Protein AF-A0A3B0P2E5-F1 (afdb_monomer_lite)

Radius of gyration: 28.16 Å; chains: 1; bounding box: 28×19×103 Å

Organism: NCBI:txid45363

Foldseek 3Di:
DDDDPPDDDPPPPPPPVPPPPDPVPVPDALLRVLVVLLVVLVVVLVVDPPDDPVLSVQSVVLSVVSVVQSVVDDDSVSSNVSSVVSVVSNVVSVVD

Sequence (96 aa):
MKKSSKLLLSLSSISVVSLPLLAISCTETEKQLFEKEIKSVEDYIKNTKDLKEEIKDKLNKKVTEAKEQLNKLEKDEEIKKAREAFKKEVEEIKKG

pLDDT: mean 81.0, std 17.56, range [44.94, 95.19]

Structure (mmCIF, N/CA/C/O backbone):
data_AF-A0A3B0P2E5-F1
#
_entry.id   AF-A0A3B0P2E5-F1
#
loop_
_atom_site.group_PDB
_atom_site.id
_atom_site.type_symbol
_atom_site.label_atom_id
_atom_site.label_alt_id
_atom_site.label_comp_id
_atom_site.label_asym_id
_atom_site.label_entity_id
_atom_site.label_seq_id
_atom_site.pdbx_PDB_ins_code
_atom_site.Cartn_x
_atom_site.Cartn_y
_atom_site.Cartn_z
_atom_site.occupancy
_atom_site.B_iso_or_equiv
_atom_site.auth_seq_id
_atom_site.auth_comp_id
_atom_site.auth_asym_id
_atom_site.auth_atom_id
_atom_site.pdbx_PDB_model_num
ATOM 1 N N . MET A 1 1 ? 3.074 -11.276 -87.475 1.00 51.38 1 MET A N 1
ATOM 2 C CA . MET A 1 1 ? 3.727 -12.001 -86.353 1.00 51.38 1 MET A CA 1
ATOM 3 C C . MET A 1 1 ? 5.009 -11.241 -86.032 1.00 51.38 1 MET A C 1
ATOM 5 O O . MET A 1 1 ? 5.743 -10.974 -86.960 1.00 51.38 1 MET A O 1
ATOM 9 N N . LYS A 1 2 ? 5.317 -10.771 -84.826 1.00 52.00 2 LYS A N 1
ATOM 10 C CA . LYS A 1 2 ? 5.144 -11.365 -83.501 1.00 52.00 2 LYS A CA 1
ATOM 11 C C . LYS A 1 2 ? 4.596 -10.324 -82.520 1.00 52.00 2 LYS A C 1
ATOM 13 O O . LYS A 1 2 ? 4.986 -9.164 -82.542 1.00 52.00 2 LYS A O 1
ATOM 18 N N . LYS A 1 3 ? 3.664 -10.789 -81.694 1.00 56.78 3 LYS A N 1
ATOM 19 C CA . LYS A 1 3 ? 3.131 -10.108 -80.519 1.00 56.78 3 LYS A CA 1
ATOM 20 C C . LYS A 1 3 ? 4.229 -10.066 -79.456 1.00 56.78 3 LYS A C 1
ATOM 22 O O . LYS A 1 3 ? 4.806 -11.107 -79.156 1.00 56.78 3 LYS A O 1
ATOM 27 N N . SER A 1 4 ? 4.446 -8.916 -78.845 1.00 58.62 4 SER A N 1
ATOM 28 C CA . SER A 1 4 ? 5.121 -8.827 -77.549 1.00 58.62 4 SER A CA 1
ATOM 29 C C . SER A 1 4 ? 4.403 -7.774 -76.723 1.00 58.62 4 SER A C 1
ATOM 31 O O . SER A 1 4 ? 4.828 -6.632 -76.579 1.00 58.62 4 SER A O 1
ATOM 33 N N . SER A 1 5 ? 3.250 -8.199 -76.208 1.00 54.34 5 SER A N 1
ATOM 34 C CA . SER A 1 5 ? 2.572 -7.570 -75.087 1.00 54.34 5 SER A CA 1
ATOM 35 C C . SER A 1 5 ? 3.558 -7.467 -73.925 1.00 54.34 5 SER A C 1
ATOM 37 O O . SER A 1 5 ? 3.863 -8.469 -73.280 1.00 54.34 5 SER A O 1
ATOM 39 N N . LYS A 1 6 ? 4.070 -6.263 -73.656 1.00 59.12 6 LYS A N 1
ATOM 40 C CA . LYS A 1 6 ? 4.716 -5.948 -72.379 1.00 59.12 6 LYS A CA 1
ATOM 41 C C . LYS A 1 6 ? 3.620 -5.847 -71.325 1.00 59.12 6 LYS A C 1
ATOM 43 O O . LYS A 1 6 ? 3.097 -4.779 -71.027 1.00 59.12 6 LYS A O 1
ATOM 48 N N . LEU A 1 7 ? 3.223 -7.022 -70.852 1.00 56.88 7 LEU A N 1
ATOM 49 C CA . LEU A 1 7 ? 2.396 -7.209 -69.680 1.00 56.88 7 LEU A CA 1
ATOM 50 C C . LEU A 1 7 ? 3.152 -6.686 -68.456 1.00 56.88 7 LEU A C 1
ATOM 52 O O . LEU A 1 7 ? 4.272 -7.104 -68.180 1.00 56.88 7 LEU A O 1
ATOM 56 N N . LEU A 1 8 ? 2.477 -5.785 -67.748 1.00 57.19 8 LEU A N 1
ATOM 57 C CA . LEU A 1 8 ? 2.263 -5.871 -66.309 1.00 57.19 8 LEU A CA 1
ATOM 58 C C . LEU A 1 8 ? 3.510 -6.109 -65.457 1.00 57.19 8 LEU A C 1
ATOM 60 O O . LEU A 1 8 ? 3.791 -7.232 -65.061 1.00 57.19 8 LEU A O 1
ATOM 64 N N . LEU A 1 9 ? 4.103 -5.018 -64.993 1.00 53.88 9 LEU A N 1
ATOM 65 C CA . LEU A 1 9 ? 4.364 -4.913 -63.563 1.00 53.88 9 LEU A CA 1
ATOM 66 C C . LEU A 1 9 ? 3.780 -3.582 -63.109 1.00 53.88 9 LEU A C 1
ATOM 68 O O . LEU A 1 9 ? 4.464 -2.570 -62.993 1.00 53.88 9 LEU A O 1
ATOM 72 N N . SER A 1 10 ? 2.454 -3.611 -62.932 1.00 57.38 10 SER A N 1
ATOM 73 C CA . SER A 1 10 ? 1.764 -2.807 -61.927 1.00 57.38 10 SER A CA 1
ATOM 74 C C . SER A 1 10 ? 2.705 -2.712 -60.734 1.00 57.38 10 SER A C 1
ATOM 76 O O . SER A 1 10 ? 2.960 -3.737 -60.101 1.00 57.38 10 SER A O 1
ATOM 78 N N . LEU A 1 11 ? 3.258 -1.521 -60.486 1.00 52.47 11 LEU A N 1
ATOM 79 C CA . LEU A 1 11 ? 3.867 -1.190 -59.210 1.00 52.47 11 LEU A CA 1
ATOM 80 C C . LEU A 1 11 ? 2.781 -1.465 -58.181 1.00 52.47 11 LEU A C 1
ATOM 82 O O . LEU A 1 11 ? 1.891 -0.648 -57.965 1.00 52.47 11 LEU A O 1
ATOM 86 N N . SER A 1 12 ? 2.800 -2.673 -57.630 1.00 53.41 12 SER A N 1
ATOM 87 C CA . SER A 1 12 ? 2.069 -3.020 -56.437 1.00 53.41 12 SER A CA 1
ATOM 88 C C . S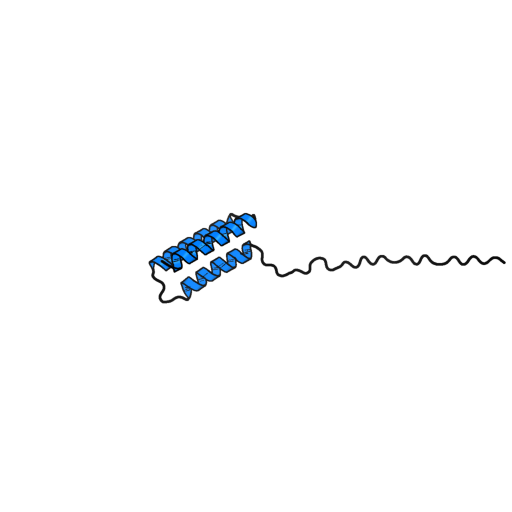ER A 1 12 ? 2.656 -2.105 -55.388 1.00 53.41 12 SER A C 1
ATOM 90 O O . SER A 1 12 ? 3.717 -2.385 -54.833 1.00 53.41 12 SER A O 1
ATOM 92 N N . SER A 1 13 ? 2.004 -0.955 -55.225 1.00 55.91 13 SER A N 1
ATOM 93 C CA . SER A 1 13 ? 2.083 -0.110 -54.060 1.00 55.91 13 SER A CA 1
ATOM 94 C C . SER A 1 13 ? 2.007 -1.070 -52.893 1.00 55.91 13 SER A C 1
ATOM 96 O O . SER A 1 13 ? 0.926 -1.566 -52.564 1.00 55.91 13 SER A O 1
ATOM 98 N N . ILE A 1 14 ? 3.162 -1.390 -52.311 1.00 53.44 14 ILE A N 1
ATOM 99 C CA . ILE A 1 14 ? 3.214 -1.957 -50.979 1.00 53.44 14 ILE A CA 1
ATOM 100 C C . ILE A 1 14 ? 2.730 -0.787 -50.141 1.00 53.44 14 ILE A C 1
ATOM 102 O O . ILE A 1 14 ? 3.495 0.050 -49.672 1.00 53.44 14 ILE A O 1
ATOM 106 N N . SER A 1 15 ? 1.408 -0.659 -50.087 1.00 54.97 15 SER A N 1
ATOM 107 C CA . SER A 1 15 ? 0.713 -0.027 -49.002 1.00 54.97 15 SER A CA 1
ATOM 108 C C . SER A 1 15 ? 1.190 -0.852 -47.829 1.00 54.97 15 SER A C 1
ATOM 110 O O . SER A 1 15 ? 0.691 -1.939 -47.549 1.00 54.97 15 SER A O 1
ATOM 112 N N . VAL A 1 16 ? 2.281 -0.380 -47.225 1.00 52.41 16 VAL A N 1
ATOM 113 C CA . VAL A 1 16 ? 2.606 -0.684 -45.851 1.00 52.41 16 VAL A CA 1
ATOM 114 C C . VAL A 1 16 ? 1.373 -0.174 -45.139 1.00 52.41 16 VAL A C 1
ATOM 116 O O . VAL A 1 16 ? 1.249 1.011 -44.840 1.00 52.41 16 VAL A O 1
ATOM 119 N N . VAL A 1 17 ? 0.379 -1.053 -45.025 1.00 52.19 17 VAL A N 1
ATOM 120 C CA . VAL A 1 17 ? -0.696 -0.911 -44.076 1.00 52.19 17 VAL A CA 1
ATOM 121 C C . VAL A 1 17 ? 0.087 -0.834 -42.789 1.00 52.19 17 VAL A C 1
ATOM 123 O O . VAL A 1 17 ? 0.591 -1.844 -42.296 1.00 52.19 17 VAL A O 1
ATOM 126 N N . SER A 1 18 ? 0.315 0.394 -42.328 1.00 50.97 18 SER A N 1
ATOM 127 C CA . SER A 1 18 ? 0.676 0.650 -40.958 1.00 50.97 18 SER A CA 1
ATOM 128 C C . SER A 1 18 ? -0.513 0.099 -40.197 1.00 50.97 18 SER A C 1
ATOM 130 O O . SER A 1 18 ? -1.508 0.788 -39.966 1.00 50.97 18 SER A O 1
ATOM 132 N N . LEU A 1 19 ? -0.450 -1.203 -39.908 1.00 55.44 19 LEU A N 1
ATOM 133 C CA . LEU A 1 19 ? -1.200 -1.787 -38.829 1.00 55.44 19 LEU A CA 1
ATOM 134 C C . LEU A 1 19 ? -1.071 -0.774 -37.697 1.00 55.44 19 LEU A C 1
ATOM 136 O O . LEU A 1 19 ? 0.053 -0.314 -37.452 1.00 55.44 19 LEU A O 1
ATOM 140 N N . PRO A 1 20 ? -2.173 -0.367 -37.058 1.00 54.19 20 PRO A N 1
ATOM 141 C CA . PRO A 1 20 ? -2.070 0.327 -35.796 1.00 54.19 20 PRO A CA 1
ATOM 142 C C . PRO A 1 20 ? -1.369 -0.651 -34.847 1.00 54.19 20 PRO A C 1
ATOM 144 O O . PRO A 1 20 ? -1.989 -1.493 -34.202 1.00 54.19 20 PRO A O 1
ATOM 147 N N . LEU A 1 21 ? -0.036 -0.613 -34.850 1.00 50.69 21 LEU A N 1
ATOM 148 C CA . LEU A 1 21 ? 0.776 -1.149 -33.788 1.00 50.69 21 LEU A CA 1
ATOM 149 C C . LEU A 1 21 ? 0.299 -0.387 -32.570 1.00 50.69 21 LEU A C 1
ATOM 151 O O . LEU A 1 21 ? 0.252 0.843 -32.587 1.00 50.69 21 LEU A O 1
ATOM 155 N N . LEU A 1 22 ? -0.034 -1.145 -31.535 1.00 46.41 22 LEU A N 1
ATOM 156 C CA . LEU A 1 22 ? -0.599 -0.656 -30.291 1.00 46.41 22 LEU A CA 1
ATOM 157 C C . LEU A 1 22 ? -2.108 -0.406 -30.410 1.00 46.41 22 LEU A C 1
ATOM 159 O O . LEU A 1 22 ? -2.623 0.694 -30.227 1.00 46.41 22 LEU A O 1
ATOM 163 N N . ALA A 1 23 ? -2.846 -1.512 -30.525 1.00 49.09 23 ALA A N 1
ATOM 164 C CA . ALA A 1 23 ? -3.828 -1.760 -29.480 1.00 49.09 23 ALA A CA 1
ATOM 165 C C . ALA A 1 23 ? -3.161 -1.411 -28.139 1.00 49.09 23 ALA A C 1
ATOM 167 O O . ALA A 1 23 ? -2.365 -2.183 -27.607 1.00 49.09 23 ALA A O 1
ATOM 168 N N . ILE A 1 24 ? -3.417 -0.199 -27.651 1.00 47.53 24 ILE A N 1
ATOM 169 C CA . ILE A 1 24 ? -3.232 0.173 -26.258 1.00 47.53 24 ILE A CA 1
ATOM 170 C C . ILE A 1 24 ? -4.230 -0.719 -25.524 1.00 47.53 24 ILE A C 1
ATOM 172 O O . ILE A 1 24 ? -5.366 -0.338 -25.258 1.00 47.53 24 ILE A O 1
ATOM 176 N N . SER A 1 25 ? -3.857 -1.979 -25.303 1.00 44.94 25 SER A N 1
ATOM 177 C CA . SER A 1 25 ? -4.476 -2.771 -24.262 1.00 44.94 25 SER A CA 1
ATOM 178 C C . SER A 1 25 ? -4.302 -1.941 -23.001 1.00 44.94 25 SER A C 1
ATOM 180 O O . SER A 1 25 ? -3.171 -1.626 -22.634 1.00 44.94 25 SER A O 1
ATOM 182 N N . CYS A 1 26 ? -5.401 -1.525 -22.378 1.00 54.62 26 CYS A N 1
ATOM 183 C CA . CYS A 1 26 ? -5.413 -0.861 -21.079 1.00 54.62 26 CYS A CA 1
ATOM 184 C C . CYS A 1 26 ? -4.920 -1.825 -19.982 1.00 54.62 26 CYS A C 1
ATOM 186 O O . CYS A 1 26 ? -5.670 -2.186 -19.081 1.00 54.62 26 CYS A O 1
ATOM 188 N N . THR A 1 27 ? -3.687 -2.314 -20.084 1.00 67.44 27 THR A N 1
ATOM 189 C CA . THR A 1 27 ? -3.003 -3.046 -19.027 1.00 67.44 27 THR A CA 1
ATOM 190 C C . THR A 1 27 ? -2.345 -2.005 -18.145 1.00 67.44 27 THR A C 1
ATOM 192 O O . THR A 1 27 ? -1.407 -1.328 -18.564 1.00 67.44 27 THR A O 1
ATOM 195 N N . GLU A 1 28 ? -2.903 -1.828 -16.954 1.00 80.94 28 GLU A N 1
ATOM 196 C CA . GLU A 1 28 ? -2.351 -0.934 -15.943 1.00 80.94 28 GLU A CA 1
ATOM 197 C C . GLU A 1 28 ? -0.914 -1.329 -15.611 1.00 80.94 28 GLU A C 1
ATOM 199 O O . GLU A 1 28 ? -0.593 -2.517 -15.535 1.00 80.94 28 GLU A O 1
ATOM 204 N N . THR A 1 29 ? -0.047 -0.339 -15.411 1.00 87.38 29 THR A N 1
ATOM 205 C CA . THR A 1 29 ? 1.336 -0.608 -15.001 1.00 87.38 29 THR A CA 1
ATOM 206 C C . THR A 1 29 ? 1.374 -1.152 -13.574 1.00 87.38 29 THR A C 1
ATOM 208 O O . THR A 1 29 ? 0.482 -0.877 -12.768 1.00 87.38 29 THR A O 1
ATOM 211 N N . GLU A 1 30 ? 2.431 -1.883 -13.209 1.00 89.44 30 GLU A N 1
ATOM 212 C CA . GLU A 1 30 ? 2.592 -2.371 -11.829 1.00 89.44 30 GLU A CA 1
ATOM 213 C C . GLU A 1 30 ? 2.563 -1.215 -10.819 1.00 89.44 30 GLU A C 1
ATOM 215 O O . GLU A 1 30 ? 1.984 -1.348 -9.739 1.00 89.44 30 GLU A O 1
ATOM 220 N N . LYS A 1 31 ? 3.091 -0.046 -11.209 1.00 89.25 31 LYS A N 1
ATOM 221 C CA . LYS A 1 31 ? 3.004 1.189 -10.424 1.00 89.25 31 LYS A CA 1
ATOM 222 C C . LYS A 1 31 ? 1.552 1.617 -10.194 1.00 89.25 31 LYS A C 1
ATOM 224 O O . LYS A 1 31 ? 1.165 1.829 -9.051 1.00 89.25 31 LYS A O 1
ATOM 229 N N . GLN A 1 32 ? 0.738 1.685 -11.250 1.00 90.56 32 GLN A N 1
ATOM 230 C CA . GLN A 1 32 ? -0.686 2.036 -11.150 1.00 90.56 32 GLN A CA 1
ATOM 231 C C . GLN A 1 32 ? -1.471 1.028 -10.304 1.00 90.56 32 GLN A C 1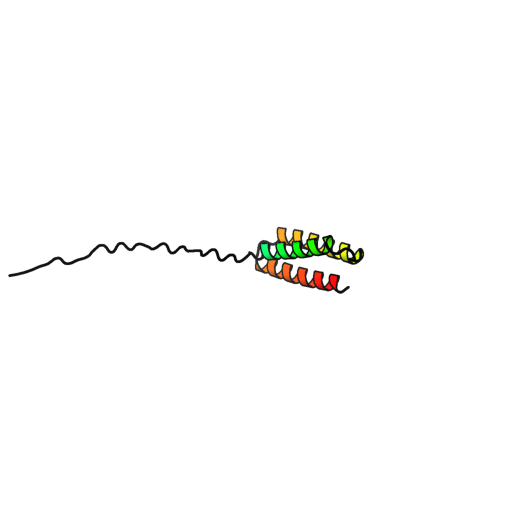
ATOM 233 O O . GLN A 1 32 ? -2.308 1.417 -9.490 1.00 90.56 32 GLN A O 1
ATOM 238 N N . LEU A 1 33 ? -1.178 -0.266 -10.449 1.00 91.00 33 LEU A N 1
ATOM 239 C CA . LEU A 1 33 ? -1.790 -1.311 -9.630 1.00 91.00 33 LEU A CA 1
ATOM 240 C C . LEU A 1 33 ? -1.423 -1.154 -8.150 1.00 91.00 33 LEU A C 1
ATOM 242 O O . LEU A 1 33 ? -2.278 -1.335 -7.284 1.00 91.00 33 LEU A O 1
ATOM 246 N N . PHE A 1 34 ? -0.175 -0.796 -7.843 1.00 94.31 34 PHE A N 1
ATOM 247 C CA . PHE A 1 34 ? 0.239 -0.549 -6.466 1.00 94.31 34 PHE A CA 1
ATOM 248 C C . PHE A 1 34 ? -0.393 0.740 -5.906 1.00 94.31 34 PHE A C 1
ATOM 250 O O . PHE A 1 34 ? -0.916 0.724 -4.794 1.00 94.31 34 PHE A O 1
ATOM 257 N N . GLU A 1 35 ? -0.470 1.824 -6.686 1.00 94.06 35 GLU A N 1
ATOM 258 C CA . GLU A 1 35 ? -1.187 3.054 -6.302 1.00 94.06 35 GLU A CA 1
ATOM 259 C C . GLU A 1 35 ? -2.661 2.792 -5.980 1.00 94.06 35 GLU A C 1
ATOM 261 O O . GLU A 1 35 ? -3.178 3.283 -4.973 1.00 94.06 35 GLU A O 1
ATOM 266 N N . LYS A 1 36 ? -3.337 1.986 -6.807 1.00 93.88 36 LYS A N 1
ATOM 267 C CA . LYS A 1 36 ? -4.723 1.570 -6.570 1.00 93.88 36 LYS A CA 1
ATOM 268 C C . LYS A 1 36 ? -4.879 0.800 -5.266 1.00 93.88 36 LYS A C 1
ATOM 270 O O . LYS A 1 36 ? -5.821 1.070 -4.524 1.00 93.88 36 LYS A O 1
ATOM 275 N N . GLU A 1 37 ? -3.968 -0.123 -4.972 1.00 93.00 37 GLU A N 1
ATOM 276 C CA . GLU A 1 37 ? -4.013 -0.903 -3.734 1.00 93.00 37 GLU A CA 1
ATOM 277 C C . GLU A 1 37 ? -3.808 -0.004 -2.506 1.00 93.00 37 GLU A C 1
ATOM 279 O O . GLU A 1 37 ? -4.583 -0.071 -1.554 1.00 93.00 37 GLU A O 1
ATOM 284 N N . ILE A 1 38 ? -2.822 0.901 -2.550 1.00 95.06 38 ILE A N 1
ATOM 285 C CA . ILE A 1 38 ? -2.583 1.890 -1.488 1.00 95.06 38 ILE A CA 1
ATOM 286 C C . ILE A 1 38 ? -3.849 2.721 -1.253 1.00 95.06 38 ILE A C 1
ATOM 288 O O . ILE A 1 38 ? -4.297 2.863 -0.114 1.00 95.06 38 ILE A O 1
ATOM 292 N N . LYS A 1 39 ? -4.465 3.223 -2.328 1.00 94.69 39 LYS A N 1
ATOM 293 C CA . LYS A 1 39 ? -5.691 4.023 -2.250 1.00 94.69 39 LYS A CA 1
ATOM 294 C C . LYS A 1 39 ? -6.872 3.230 -1.687 1.00 94.69 39 LYS A C 1
ATOM 296 O O . LYS A 1 39 ? -7.613 3.754 -0.864 1.00 94.69 39 LYS A O 1
ATOM 301 N N . SER A 1 40 ? -7.019 1.962 -2.067 1.00 94.38 40 SER A N 1
ATOM 302 C CA . SER A 1 40 ? -8.042 1.063 -1.516 1.00 94.38 40 SER A CA 1
ATOM 303 C C . SER A 1 40 ? -7.919 0.929 0.006 1.00 94.38 40 SER A C 1
ATOM 305 O O . SER A 1 40 ? -8.915 0.968 0.731 1.00 94.38 40 SER A O 1
ATOM 307 N N . VAL A 1 41 ? -6.688 0.842 0.521 1.00 94.00 41 VAL A N 1
ATOM 308 C CA . VAL A 1 41 ? -6.433 0.803 1.968 1.00 94.00 41 VAL A CA 1
ATOM 309 C C . VAL A 1 41 ? -6.722 2.152 2.630 1.00 94.00 41 VAL A C 1
ATOM 311 O O . VAL A 1 41 ? -7.334 2.175 3.695 1.00 94.00 41 VAL A O 1
ATOM 314 N N . GLU A 1 42 ? -6.365 3.275 2.006 1.00 93.81 42 GLU A N 1
ATOM 315 C CA . GLU A 1 42 ? -6.732 4.609 2.508 1.00 93.81 42 GLU A CA 1
ATOM 316 C C . GLU A 1 42 ? -8.247 4.807 2.590 1.00 93.81 42 GLU A C 1
ATOM 318 O O . GLU A 1 42 ? -8.760 5.331 3.581 1.00 93.81 42 GLU A O 1
ATOM 323 N N . ASP A 1 43 ? -8.972 4.373 1.562 1.00 94.56 43 ASP A N 1
ATOM 324 C CA . ASP A 1 43 ? -10.427 4.449 1.522 1.00 94.56 43 ASP A CA 1
ATOM 325 C C . ASP A 1 43 ? -11.044 3.524 2.575 1.00 94.56 43 ASP A C 1
ATOM 327 O O . ASP A 1 43 ? -11.994 3.917 3.252 1.00 94.56 43 ASP A O 1
ATOM 331 N N . TYR A 1 44 ? -10.476 2.337 2.795 1.00 91.62 44 TYR A N 1
ATOM 332 C CA . TYR A 1 44 ? -10.879 1.461 3.894 1.00 91.62 44 TYR A CA 1
ATOM 333 C C . TYR A 1 44 ? -10.710 2.146 5.259 1.00 91.62 44 TYR A C 1
ATOM 335 O O . TYR A 1 44 ? -11.638 2.135 6.067 1.00 91.62 44 TYR A O 1
ATOM 343 N N . ILE A 1 45 ? -9.566 2.793 5.505 1.00 92.06 45 ILE A N 1
ATOM 344 C CA . ILE A 1 45 ? -9.293 3.524 6.753 1.00 92.06 45 ILE A CA 1
ATOM 345 C C . ILE A 1 45 ? -10.291 4.673 6.969 1.00 92.06 45 ILE A C 1
ATOM 347 O O . ILE A 1 45 ? -10.724 4.911 8.096 1.00 92.06 45 ILE A O 1
ATOM 351 N N . LYS A 1 46 ? -10.648 5.405 5.907 1.00 91.12 46 LYS A N 1
ATOM 352 C CA . LYS A 1 46 ? -11.564 6.556 5.982 1.00 91.12 46 LYS A CA 1
ATOM 353 C C . LYS A 1 46 ? -13.024 6.146 6.153 1.00 91.12 46 LYS A C 1
ATOM 355 O O . LYS A 1 46 ? -13.758 6.820 6.871 1.00 91.12 46 LYS A O 1
ATOM 360 N N . ASN A 1 47 ? -13.446 5.076 5.483 1.00 93.19 47 ASN A N 1
ATOM 361 C CA . ASN A 1 47 ? -14.852 4.670 5.433 1.00 93.19 47 ASN A CA 1
ATOM 362 C C . ASN A 1 47 ? -15.248 3.699 6.556 1.00 93.19 47 ASN A C 1
ATOM 364 O O . ASN A 1 47 ? -16.437 3.563 6.848 1.00 93.19 47 ASN A O 1
ATOM 368 N N . THR A 1 48 ? -14.285 3.048 7.214 1.00 88.88 48 THR A N 1
ATOM 369 C CA . THR A 1 48 ? -14.564 2.136 8.333 1.00 88.88 48 THR A CA 1
ATOM 370 C C . THR A 1 48 ? -14.675 2.920 9.640 1.00 88.88 48 THR A C 1
ATOM 372 O O . THR A 1 48 ? -13.667 3.332 10.211 1.00 88.88 48 THR A O 1
ATOM 375 N N . LYS A 1 49 ? -15.908 3.134 10.119 1.00 82.75 49 LYS A N 1
ATOM 376 C CA . LYS A 1 49 ? -16.188 3.920 11.337 1.00 82.75 49 LYS A CA 1
ATOM 377 C C . LYS A 1 49 ? -15.734 3.233 12.627 1.00 82.75 49 LYS A C 1
ATOM 379 O O . LYS A 1 49 ? -15.277 3.917 13.534 1.00 82.75 49 LYS A O 1
ATOM 384 N N . ASP A 1 50 ? -15.802 1.905 12.674 1.00 85.12 50 ASP A N 1
ATOM 385 C CA . ASP A 1 50 ? -15.515 1.096 13.870 1.00 85.12 50 ASP A CA 1
ATOM 386 C C . ASP A 1 50 ? -14.112 0.465 13.853 1.00 85.12 50 ASP A C 1
ATOM 388 O O . ASP A 1 50 ? -13.855 -0.563 14.480 1.00 85.12 50 ASP A O 1
ATOM 392 N N . LEU A 1 51 ? -13.181 1.054 13.097 1.00 88.56 51 LEU A N 1
ATOM 393 C CA . LEU A 1 51 ? -11.804 0.579 13.061 1.00 88.56 51 LEU A CA 1
ATOM 394 C C . LEU A 1 51 ? -11.099 0.957 14.371 1.00 88.56 51 LEU A C 1
ATOM 396 O O . LEU A 1 51 ? -11.046 2.137 14.722 1.00 88.56 51 LEU A O 1
ATOM 400 N N . LYS A 1 52 ? -10.519 -0.027 15.072 1.00 91.69 52 LYS A N 1
ATOM 401 C CA . LYS A 1 52 ? -9.701 0.237 16.267 1.00 91.69 52 LYS A CA 1
ATOM 402 C C . LYS A 1 52 ? -8.601 1.247 15.931 1.00 91.69 52 LYS A C 1
ATOM 404 O O . LYS A 1 52 ? -7.933 1.108 14.905 1.00 91.69 52 LYS A O 1
ATOM 409 N N . GLU A 1 53 ? -8.378 2.212 16.817 1.00 89.81 53 GLU A N 1
ATOM 410 C CA . GLU A 1 53 ? -7.383 3.276 16.627 1.00 89.81 53 GLU A CA 1
ATOM 411 C C . GLU A 1 53 ? -5.974 2.708 16.380 1.00 89.81 53 GLU A C 1
ATOM 413 O O . GLU A 1 53 ? -5.301 3.105 15.435 1.00 89.81 53 GLU A O 1
ATOM 418 N N . GLU A 1 54 ? -5.593 1.653 17.105 1.00 90.69 54 GLU A N 1
ATOM 419 C CA . GLU A 1 54 ? -4.318 0.954 16.897 1.00 90.69 54 GLU A CA 1
ATOM 420 C C . GLU A 1 54 ? -4.178 0.353 15.483 1.00 90.69 54 GLU A C 1
ATOM 422 O O . GLU A 1 54 ? -3.116 0.430 14.860 1.00 90.69 54 GLU A O 1
ATOM 427 N N . ILE A 1 55 ? -5.254 -0.236 14.948 1.00 92.50 55 ILE A N 1
ATOM 428 C CA . ILE A 1 55 ? -5.275 -0.797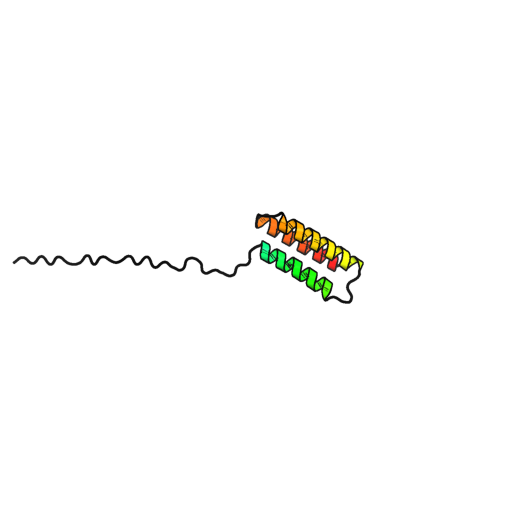 13.587 1.00 92.50 55 ILE A CA 1
ATOM 429 C C . ILE A 1 55 ? -5.178 0.340 12.570 1.00 92.50 55 ILE A C 1
ATOM 431 O O . ILE A 1 55 ? -4.447 0.238 11.585 1.00 92.50 55 ILE A O 1
ATOM 435 N N . LYS A 1 56 ? -5.883 1.444 12.823 1.00 91.19 56 LYS A N 1
ATOM 436 C CA . LYS A 1 56 ? -5.863 2.639 11.982 1.00 91.19 56 LYS A CA 1
ATOM 437 C C . LYS A 1 56 ? -4.455 3.223 11.862 1.00 91.19 56 LYS A C 1
ATOM 439 O O . LYS A 1 56 ? -4.005 3.486 10.748 1.00 91.19 56 LYS A O 1
ATOM 444 N N . ASP A 1 57 ? -3.745 3.357 12.976 1.00 93.00 57 ASP A N 1
ATOM 445 C CA . ASP A 1 57 ? -2.377 3.877 13.001 1.00 93.00 57 ASP A CA 1
ATOM 446 C C . ASP A 1 57 ? -1.393 2.946 12.292 1.00 93.00 57 ASP A C 1
ATOM 448 O O . ASP A 1 57 ? -0.588 3.396 11.471 1.00 93.00 57 ASP A O 1
ATOM 452 N N . LYS A 1 58 ? -1.500 1.632 12.530 1.00 93.81 58 LYS A N 1
ATOM 453 C CA . LYS A 1 58 ? -0.685 0.624 11.835 1.00 93.81 58 LYS A CA 1
ATOM 454 C C . LYS A 1 58 ? -0.900 0.671 10.321 1.00 93.81 58 LYS A C 1
ATOM 456 O O . LYS A 1 58 ? 0.077 0.698 9.572 1.00 93.81 58 LYS A O 1
ATOM 461 N N . LEU A 1 59 ? -2.152 0.735 9.863 1.00 94.06 59 LEU A N 1
ATOM 462 C CA . LEU A 1 59 ? -2.465 0.828 8.435 1.00 94.06 59 LEU A CA 1
ATOM 463 C C . LEU A 1 59 ? -1.985 2.153 7.821 1.00 94.06 59 LEU A C 1
ATOM 465 O O . LEU A 1 59 ? -1.399 2.133 6.741 1.00 94.06 59 LEU A O 1
ATOM 469 N N . ASN A 1 60 ? -2.155 3.289 8.506 1.00 93.88 60 ASN A N 1
ATOM 470 C CA . ASN A 1 60 ? -1.657 4.592 8.040 1.00 93.88 60 ASN A CA 1
ATOM 471 C C . ASN A 1 60 ? -0.130 4.614 7.890 1.00 93.88 60 ASN A C 1
ATOM 473 O O . ASN A 1 60 ? 0.400 5.152 6.911 1.00 93.88 60 ASN A O 1
ATOM 477 N N . LYS A 1 61 ? 0.587 3.993 8.834 1.00 94.94 61 LYS A N 1
ATOM 478 C CA . LYS A 1 61 ? 2.040 3.845 8.750 1.00 94.94 61 LYS A CA 1
ATOM 479 C C . LYS A 1 61 ? 2.432 3.022 7.523 1.00 94.94 61 LYS A C 1
ATOM 481 O O . LYS A 1 61 ? 3.269 3.466 6.741 1.00 94.94 61 LYS A O 1
ATOM 486 N N . LYS A 1 62 ? 1.768 1.883 7.295 1.00 93.81 62 LYS A N 1
ATOM 487 C CA . LYS A 1 62 ? 2.015 1.035 6.118 1.00 93.81 62 LYS A CA 1
ATOM 488 C C . LYS A 1 62 ? 1.695 1.718 4.797 1.00 93.81 62 LYS A C 1
ATOM 490 O O . LYS A 1 62 ? 2.457 1.575 3.848 1.00 93.81 62 LYS A O 1
ATOM 495 N N . VAL A 1 63 ? 0.626 2.506 4.734 1.00 95.12 63 VAL A N 1
ATOM 496 C CA . VAL A 1 63 ? 0.304 3.332 3.560 1.00 95.12 63 VAL A CA 1
ATOM 497 C C . VAL A 1 63 ? 1.428 4.328 3.267 1.00 95.12 63 VAL A C 1
ATOM 499 O O . VAL A 1 63 ? 1.835 4.471 2.116 1.00 95.12 63 VAL A O 1
ATOM 502 N N . THR A 1 64 ? 1.954 4.998 4.294 1.00 94.94 64 THR A N 1
ATOM 503 C CA . THR A 1 64 ? 3.059 5.956 4.134 1.00 94.94 64 THR A CA 1
ATOM 504 C C . THR A 1 64 ? 4.332 5.263 3.645 1.00 94.94 64 THR A C 1
ATOM 506 O O . THR A 1 64 ? 4.914 5.691 2.650 1.00 94.94 64 THR A O 1
ATOM 509 N N . GLU A 1 65 ? 4.713 4.150 4.278 1.00 94.25 65 GLU A N 1
ATOM 510 C CA . GLU A 1 65 ? 5.859 3.327 3.867 1.00 94.25 65 GLU A CA 1
ATOM 511 C C . GLU A 1 65 ? 5.720 2.856 2.408 1.00 94.25 65 GLU A C 1
ATOM 513 O O . GLU A 1 65 ? 6.661 2.975 1.623 1.00 94.25 65 GLU A O 1
ATOM 518 N N . ALA A 1 66 ? 4.533 2.387 2.013 1.00 93.00 66 ALA A N 1
ATOM 519 C CA . ALA A 1 66 ? 4.261 1.921 0.656 1.00 93.00 66 ALA A CA 1
ATOM 520 C C . ALA A 1 66 ? 4.365 3.044 -0.386 1.00 93.00 66 ALA A C 1
ATOM 522 O O . ALA A 1 66 ? 4.928 2.831 -1.459 1.00 93.00 66 ALA A O 1
ATOM 523 N N . LYS A 1 67 ? 3.889 4.259 -0.074 1.00 94.25 67 LYS A N 1
ATOM 524 C CA . LYS A 1 67 ? 4.050 5.430 -0.955 1.00 94.25 67 LYS A CA 1
ATOM 525 C C . LYS A 1 67 ? 5.514 5.815 -1.135 1.00 94.25 67 LYS A C 1
ATOM 527 O O . LYS A 1 67 ? 5.933 6.140 -2.244 1.00 94.25 67 LYS A O 1
ATOM 532 N N . GLU A 1 68 ? 6.306 5.773 -0.066 1.00 94.69 68 GLU A N 1
ATOM 533 C CA . GLU A 1 68 ? 7.742 6.032 -0.163 1.00 94.69 68 GLU A CA 1
ATOM 534 C C . GLU A 1 68 ? 8.462 4.976 -1.000 1.00 94.69 68 GLU A C 1
ATOM 536 O O . GLU A 1 68 ? 9.306 5.324 -1.824 1.00 94.69 68 GLU A O 1
ATOM 541 N N . GLN A 1 69 ? 8.133 3.696 -0.808 1.00 92.00 69 GLN A N 1
ATOM 542 C CA . GLN A 1 69 ? 8.693 2.607 -1.607 1.00 92.00 69 GLN A CA 1
ATOM 543 C C . GLN A 1 69 ? 8.329 2.769 -3.081 1.00 92.00 69 GLN A C 1
ATOM 545 O O . GLN A 1 69 ? 9.209 2.711 -3.933 1.00 92.00 69 GLN A O 1
ATOM 550 N N . LEU A 1 70 ? 7.066 3.060 -3.385 1.00 91.69 70 LEU A N 1
ATOM 551 C CA . LEU A 1 70 ? 6.602 3.285 -4.750 1.00 91.69 70 LEU A CA 1
ATOM 552 C C . LEU A 1 70 ? 7.353 4.425 -5.461 1.00 91.69 70 LEU A C 1
ATOM 554 O O . LEU A 1 70 ? 7.590 4.347 -6.662 1.00 91.69 70 LEU A O 1
ATOM 558 N N . ASN A 1 71 ? 7.737 5.478 -4.733 1.00 90.94 71 ASN A N 1
ATOM 559 C CA . ASN A 1 71 ? 8.513 6.590 -5.289 1.00 90.94 71 ASN A CA 1
ATOM 560 C C . ASN A 1 71 ? 9.997 6.254 -5.503 1.00 90.94 71 ASN A C 1
ATOM 562 O O . ASN A 1 71 ? 10.655 6.919 -6.297 1.00 90.94 71 ASN A O 1
ATOM 566 N N . LYS A 1 72 ? 10.529 5.262 -4.780 1.00 93.00 72 LYS A N 1
ATOM 567 C CA . LYS A 1 72 ? 11.934 4.828 -4.866 1.00 93.00 72 LYS A CA 1
ATOM 568 C C . LYS A 1 72 ? 12.144 3.709 -5.887 1.00 93.00 72 LYS A C 1
ATOM 570 O O . LYS A 1 72 ? 13.237 3.584 -6.426 1.00 93.00 72 LYS A O 1
ATOM 575 N N . LEU A 1 73 ? 11.133 2.870 -6.103 1.00 91.69 73 LEU A N 1
ATOM 576 C CA . LEU A 1 73 ? 11.212 1.707 -6.979 1.00 91.69 73 LEU A CA 1
ATOM 577 C C . LEU A 1 73 ? 10.886 2.094 -8.423 1.00 91.69 73 LEU A C 1
ATOM 579 O O . LEU A 1 73 ? 9.814 2.620 -8.709 1.00 91.69 73 LEU A O 1
ATOM 583 N N . GLU A 1 74 ? 11.802 1.784 -9.338 1.00 88.31 74 GLU A N 1
ATOM 584 C CA . GLU A 1 74 ? 11.644 2.073 -10.771 1.00 88.31 74 GLU A CA 1
ATOM 585 C C . GLU A 1 74 ? 11.341 0.817 -11.598 1.00 88.31 74 GLU A C 1
ATOM 587 O O . GLU A 1 74 ? 10.804 0.916 -12.699 1.00 88.31 74 GLU A O 1
ATOM 592 N N . LYS A 1 75 ? 11.673 -0.374 -11.082 1.00 91.62 75 LYS A N 1
ATOM 593 C CA . LYS A 1 75 ? 11.492 -1.641 -11.799 1.00 91.62 75 LYS A CA 1
ATOM 594 C C . LYS A 1 75 ? 10.170 -2.302 -11.439 1.00 91.62 75 LYS A C 1
ATOM 596 O O . LYS A 1 75 ? 9.897 -2.556 -10.266 1.00 91.62 75 LYS A O 1
ATOM 601 N N . ASP A 1 76 ? 9.426 -2.713 -12.460 1.00 88.06 76 ASP A N 1
ATOM 602 C CA . ASP A 1 76 ? 8.131 -3.386 -12.310 1.00 88.06 76 ASP A CA 1
ATOM 603 C C . ASP A 1 76 ? 8.189 -4.636 -11.418 1.00 88.06 76 ASP A C 1
ATOM 605 O O . ASP A 1 76 ? 7.292 -4.856 -10.608 1.00 88.06 76 ASP A O 1
ATOM 609 N N . GLU A 1 77 ? 9.257 -5.439 -11.490 1.00 91.44 77 GLU A N 1
ATOM 610 C CA . GLU A 1 77 ? 9.405 -6.613 -10.617 1.00 91.44 77 GLU A CA 1
ATOM 611 C C . GLU A 1 77 ? 9.538 -6.248 -9.132 1.00 91.44 77 GLU A C 1
ATOM 613 O O . GLU A 1 77 ? 9.017 -6.954 -8.265 1.00 91.44 77 GLU A O 1
ATOM 618 N N . GLU A 1 78 ? 10.240 -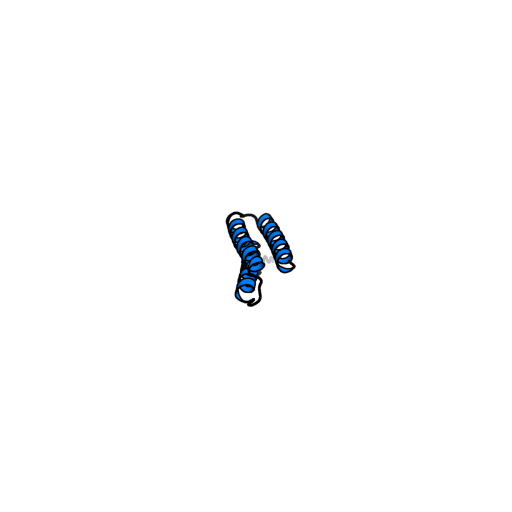5.158 -8.824 1.00 92.56 78 GLU A N 1
ATOM 619 C CA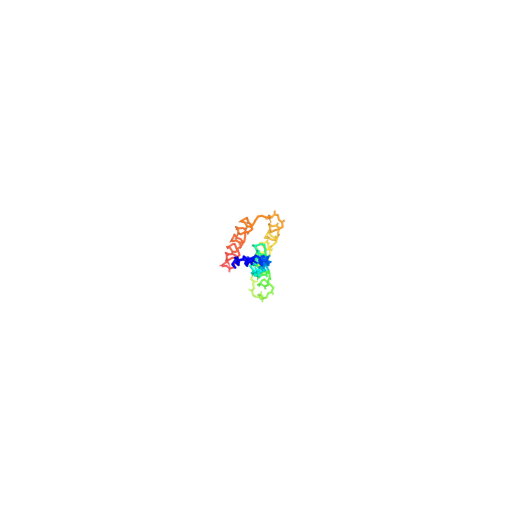 . GLU A 1 78 ? 10.420 -4.688 -7.450 1.00 92.56 78 GLU A CA 1
ATOM 620 C C . GLU A 1 78 ? 9.123 -4.069 -6.930 1.00 92.56 78 GLU A C 1
ATOM 622 O O . GLU A 1 78 ? 8.705 -4.366 -5.811 1.00 92.56 78 GLU A O 1
ATOM 627 N N . ILE A 1 79 ? 8.442 -3.292 -7.777 1.00 92.25 79 ILE A N 1
ATOM 628 C CA . ILE A 1 79 ? 7.119 -2.726 -7.501 1.00 92.25 79 ILE A CA 1
ATOM 629 C C . ILE A 1 79 ? 6.112 -3.847 -7.221 1.00 92.25 79 ILE A C 1
ATOM 631 O O . ILE A 1 79 ? 5.380 -3.784 -6.234 1.00 92.25 79 ILE A O 1
ATOM 635 N N . LYS A 1 80 ? 6.113 -4.916 -8.024 1.00 92.56 80 LYS A N 1
ATOM 636 C CA . LYS A 1 80 ? 5.239 -6.076 -7.826 1.00 92.56 80 LYS A CA 1
ATOM 637 C C . LYS A 1 80 ? 5.503 -6.774 -6.492 1.00 92.56 80 LYS A C 1
ATOM 639 O O . LYS A 1 80 ? 4.556 -7.058 -5.758 1.00 92.56 80 LYS A O 1
ATOM 644 N N . LYS A 1 81 ? 6.772 -7.024 -6.149 1.00 94.12 81 LYS A N 1
ATOM 645 C CA . LYS A 1 81 ? 7.149 -7.625 -4.855 1.00 94.12 81 LYS A CA 1
ATOM 646 C C . LYS A 1 81 ? 6.729 -6.743 -3.681 1.00 94.12 81 LYS A C 1
ATOM 648 O O . LYS A 1 81 ? 6.178 -7.254 -2.709 1.00 94.12 81 LYS A O 1
ATOM 653 N N . ALA A 1 82 ? 6.946 -5.432 -3.782 1.00 93.19 82 ALA A N 1
ATOM 654 C CA . ALA A 1 82 ? 6.534 -4.473 -2.762 1.00 93.19 82 ALA A CA 1
ATOM 655 C C . ALA A 1 82 ? 5.005 -4.430 -2.606 1.00 93.19 82 ALA A C 1
ATOM 657 O O . ALA A 1 82 ? 4.508 -4.466 -1.483 1.00 93.19 82 ALA A O 1
ATOM 658 N N . ARG A 1 83 ? 4.251 -4.467 -3.714 1.00 93.94 83 ARG A N 1
ATOM 659 C CA . ARG A 1 83 ? 2.783 -4.561 -3.697 1.00 93.94 83 ARG A CA 1
ATOM 660 C C . ARG A 1 83 ? 2.301 -5.824 -2.987 1.00 93.94 83 ARG A C 1
ATOM 662 O O . ARG A 1 83 ? 1.392 -5.760 -2.164 1.00 93.94 83 ARG A O 1
ATOM 669 N N . GLU A 1 84 ? 2.883 -6.978 -3.306 1.00 95.19 84 GLU A N 1
ATOM 670 C CA . GLU A 1 84 ? 2.514 -8.249 -2.672 1.00 95.19 84 GLU A CA 1
ATOM 671 C C . GLU A 1 84 ? 2.849 -8.269 -1.176 1.00 95.19 84 GLU A C 1
ATOM 673 O O . GLU A 1 84 ? 2.045 -8.759 -0.382 1.00 95.19 84 GLU A O 1
ATOM 678 N N . ALA A 1 85 ? 3.999 -7.713 -0.784 1.00 94.50 85 ALA A N 1
ATOM 679 C CA . ALA A 1 85 ? 4.373 -7.556 0.619 1.00 94.50 85 ALA A CA 1
ATOM 680 C C . ALA A 1 85 ? 3.392 -6.637 1.360 1.00 94.50 85 ALA A C 1
ATOM 682 O O . ALA A 1 85 ? 2.836 -7.037 2.380 1.00 94.50 85 ALA A O 1
ATOM 683 N N . PHE A 1 86 ? 3.098 -5.461 0.797 1.00 95.19 86 PHE A N 1
ATOM 684 C CA . PHE A 1 86 ? 2.127 -4.517 1.348 1.00 95.19 86 PHE A CA 1
ATOM 685 C C . PHE A 1 86 ? 0.760 -5.169 1.566 1.00 95.19 86 PHE A C 1
ATOM 687 O O . PHE A 1 86 ? 0.171 -5.036 2.636 1.00 95.19 86 PHE A O 1
ATOM 694 N N . LYS A 1 87 ? 0.269 -5.928 0.579 1.00 94.38 87 LYS A N 1
ATOM 695 C CA . LYS A 1 87 ? -1.021 -6.614 0.681 1.00 94.38 87 LYS A CA 1
ATOM 696 C C . LYS A 1 87 ? -1.054 -7.606 1.845 1.00 94.38 87 LYS A C 1
ATOM 698 O O . LYS A 1 87 ? -2.012 -7.597 2.614 1.00 94.38 87 LYS A O 1
ATOM 703 N N . LYS A 1 88 ? -0.004 -8.419 2.000 1.00 94.88 88 LYS A N 1
ATOM 704 C CA . LYS A 1 88 ? 0.109 -9.376 3.111 1.00 94.88 88 LYS A CA 1
ATOM 705 C C . LYS A 1 88 ? 0.117 -8.668 4.462 1.00 94.88 88 LYS A C 1
ATOM 707 O O . LYS A 1 88 ? -0.687 -9.011 5.319 1.00 94.88 88 LYS A O 1
ATOM 712 N N . GLU A 1 89 ? 0.956 -7.647 4.620 1.00 93.56 89 GLU A N 1
ATOM 713 C CA . GLU A 1 89 ? 1.054 -6.895 5.876 1.00 93.56 89 GLU A CA 1
ATOM 714 C C . GLU A 1 89 ? -0.275 -6.217 6.240 1.00 93.56 89 GLU A C 1
ATOM 716 O O . G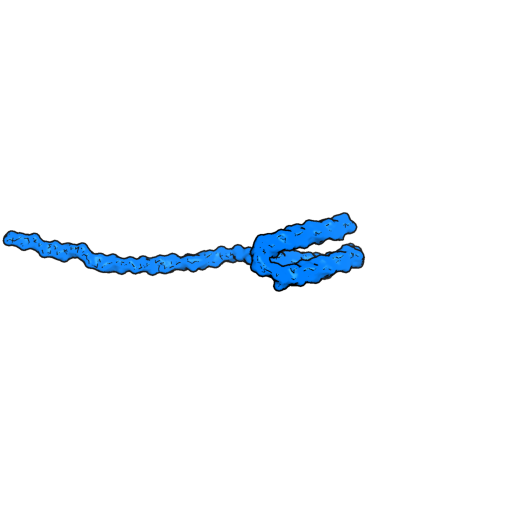LU A 1 89 ? -0.697 -6.236 7.395 1.00 93.56 89 GLU A O 1
ATOM 721 N N . VAL A 1 90 ? -0.980 -5.653 5.254 1.00 93.25 90 VAL A N 1
ATOM 722 C CA . VAL A 1 90 ? -2.306 -5.055 5.455 1.00 93.25 90 VAL A CA 1
ATOM 723 C C . VAL A 1 90 ? -3.333 -6.104 5.878 1.00 93.25 90 VAL A C 1
ATOM 725 O O . VAL A 1 90 ? -4.137 -5.835 6.770 1.00 93.25 90 VAL A O 1
ATOM 728 N N . GLU A 1 91 ? -3.337 -7.287 5.261 1.00 93.75 91 GLU A N 1
ATOM 729 C CA . GLU A 1 91 ? -4.228 -8.378 5.665 1.00 93.75 91 GLU A CA 1
ATOM 730 C C . GLU A 1 91 ? -3.930 -8.876 7.083 1.00 93.75 91 GLU A C 1
ATOM 732 O O . GLU A 1 91 ? -4.866 -9.156 7.830 1.00 93.75 91 GLU A O 1
ATOM 737 N N . GLU A 1 92 ? -2.660 -8.958 7.477 1.00 93.00 92 GLU A N 1
ATOM 738 C CA . GLU A 1 92 ? -2.269 -9.319 8.843 1.00 93.00 92 GLU A CA 1
ATOM 739 C C . GLU A 1 92 ? -2.737 -8.275 9.858 1.00 93.00 92 GLU A C 1
ATOM 741 O O . GLU A 1 92 ? -3.343 -8.631 10.866 1.00 93.00 92 GLU A O 1
ATOM 746 N N . ILE A 1 93 ? -2.550 -6.985 9.563 1.00 91.50 93 ILE A N 1
ATOM 747 C CA . ILE A 1 93 ? -3.020 -5.893 10.427 1.00 91.50 93 ILE A CA 1
ATOM 748 C C . ILE A 1 93 ? -4.550 -5.901 10.550 1.00 91.50 93 ILE A C 1
ATOM 750 O O . ILE A 1 93 ? -5.076 -5.646 11.629 1.00 91.50 93 ILE A O 1
ATOM 754 N N . LYS A 1 94 ? -5.276 -6.211 9.467 1.00 86.81 94 LYS A N 1
ATOM 755 C CA . LYS A 1 94 ? -6.747 -6.307 9.478 1.00 86.81 94 LYS A CA 1
ATOM 756 C C . LYS A 1 94 ? -7.277 -7.513 10.261 1.00 86.81 94 LYS A C 1
ATOM 758 O O . LYS A 1 94 ? -8.426 -7.473 10.690 1.00 86.81 94 LYS A O 1
ATOM 763 N N . LYS A 1 95 ? -6.489 -8.584 10.398 1.00 85.56 95 LYS A N 1
ATOM 764 C CA . LYS A 1 95 ? -6.846 -9.787 11.173 1.00 85.56 95 LYS A CA 1
ATOM 765 C C . LYS A 1 95 ? -6.514 -9.667 12.667 1.00 85.56 95 LYS A C 1
ATOM 767 O O . LYS A 1 95 ? -6.975 -10.513 13.432 1.00 85.56 95 LYS A O 1
ATOM 772 N N . GLY A 1 96 ? -5.692 -8.684 13.046 1.00 63.84 96 GLY A N 1
ATOM 773 C CA . GLY A 1 96 ? -5.283 -8.402 14.428 1.00 63.84 96 GLY A CA 1
ATOM 774 C C . GLY A 1 96 ? -6.310 -7.647 15.269 1.00 63.84 96 GLY A C 1
ATOM 775 O O . GLY A 1 96 ? -7.317 -7.138 14.730 1.00 63.84 96 GLY A O 1
#

InterPro domains:
  IPR049890 Variant surface antigen A-F-like, signal domain [NF033817] (3-29)

Secondary structure (DSSP, 8-state):
-----------------------------HHHHHHHHHHHHHHHHHH-TT--HHHHHHHHHHHHHHHHHHHH--SHHHHHHHHHHHHHHHHHHHH-